Protein AF-A0A8S3H3G4-F1 (afdb_monomer)

Secondary structure (DSSP, 8-state):
-HHHHHHHHHHHHHHHHHHHHHHHHHHHHHHHHHHHHHHHHHHHHHHHHHHHHHHHHHS---EEE-----TT-S-PPEEE----------SSSSHHHHHHHHHHHHHS--

pLDDT: mean 73.56, std 19.1, range [42.75, 98.12]

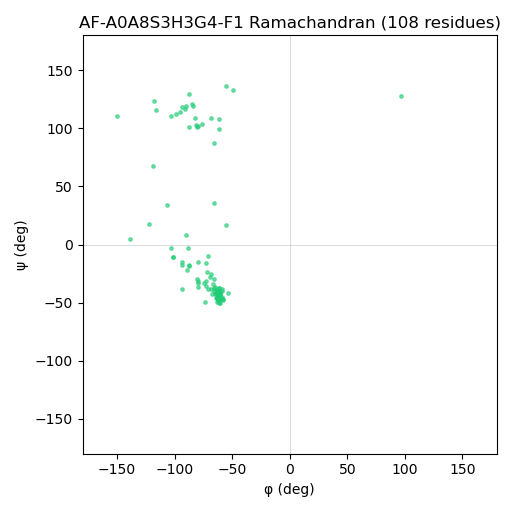Organism: NCBI:txid392030

Sequence (110 aa):
NGYQKCFCIRHFTEHRKELDGRMSEVVQEFNQLHEVLKPQDIVHFLLSRIEELHRMLERPPNIEIVEHDSKSSFIRMIKVMEKSNSGTDSTINQTQAQSRSSIESKLSGI

Foldseek 3Di:
DVVVVVVVVVVVVVVVVVVVVVVVVVVVVVVVVVVVCVVVVVVVVVVVVVVVVVVCVVCPQPWDFDPDPPPPDPDTDIDGDHDDDDDDPDPPPPVVVVVVVVVVVVVVPD

Structure (mmCIF, N/CA/C/O backbone):
data_AF-A0A8S3H3G4-F1
#
_entry.id   AF-A0A8S3H3G4-F1
#
loop_
_atom_site.group_PDB
_atom_site.id
_atom_site.type_symbol
_atom_site.label_atom_id
_atom_site.label_alt_id
_atom_site.label_comp_id
_atom_site.label_asym_id
_atom_site.label_entity_id
_atom_site.label_seq_id
_atom_site.pdbx_PDB_ins_code
_atom_site.Cartn_x
_atom_site.Cartn_y
_atom_site.Cartn_z
_atom_site.occupancy
_atom_site.B_iso_or_equiv
_atom_site.auth_seq_id
_atom_site.auth_comp_id
_atom_site.auth_asym_id
_atom_site.auth_atom_id
_atom_site.pdbx_PDB_model_num
ATOM 1 N N . ASN A 1 1 ? 28.551 -5.390 -41.101 1.00 63.75 1 ASN A N 1
ATOM 2 C CA . ASN A 1 1 ? 28.298 -6.158 -39.855 1.00 63.75 1 ASN A CA 1
ATOM 3 C C . ASN A 1 1 ? 28.594 -5.421 -38.541 1.00 63.75 1 ASN A C 1
ATOM 5 O O . ASN A 1 1 ? 27.892 -5.700 -37.579 1.00 63.75 1 ASN A O 1
ATOM 9 N N . GLY A 1 2 ? 29.563 -4.495 -38.447 1.00 75.38 2 GLY A N 1
ATOM 10 C CA . GLY A 1 2 ? 29.851 -3.772 -37.186 1.00 75.38 2 GLY A CA 1
ATOM 11 C C . GLY A 1 2 ? 28.814 -2.705 -36.794 1.00 75.38 2 GLY A C 1
ATOM 12 O O . GLY A 1 2 ? 28.282 -2.737 -35.689 1.00 75.38 2 GLY A O 1
ATOM 13 N N . TYR A 1 3 ? 28.452 -1.814 -37.722 1.00 79.06 3 TYR A N 1
ATOM 14 C CA . TYR A 1 3 ? 27.516 -0.705 -37.465 1.00 79.06 3 TYR A CA 1
ATOM 15 C C . TYR A 1 3 ? 26.111 -1.157 -37.046 1.00 79.06 3 TYR A C 1
ATOM 17 O O . TYR A 1 3 ? 25.504 -0.561 -36.161 1.00 79.06 3 TYR A O 1
ATOM 25 N N . GLN A 1 4 ? 25.620 -2.249 -37.633 1.00 85.81 4 GLN A N 1
ATOM 26 C CA . GLN A 1 4 ? 24.305 -2.805 -37.315 1.00 85.81 4 GLN A CA 1
ATOM 27 C C . GLN A 1 4 ? 24.267 -3.383 -35.890 1.00 85.81 4 GLN A C 1
ATOM 29 O O . GLN A 1 4 ? 23.305 -3.157 -35.165 1.00 85.81 4 GLN A O 1
ATOM 34 N N . LYS A 1 5 ? 25.353 -4.033 -35.438 1.00 88.19 5 LYS A N 1
ATOM 35 C CA . LYS A 1 5 ? 25.480 -4.500 -34.047 1.00 88.19 5 LYS A CA 1
ATOM 36 C C . LYS A 1 5 ? 25.487 -3.337 -33.055 1.00 88.19 5 LYS A C 1
ATOM 38 O O . LYS A 1 5 ? 24.770 -3.397 -32.062 1.00 88.19 5 LYS A O 1
ATOM 43 N N . CYS A 1 6 ? 26.244 -2.274 -33.331 1.00 90.06 6 CYS A N 1
ATOM 44 C CA . CYS A 1 6 ? 26.285 -1.095 -32.461 1.00 90.06 6 CYS A CA 1
ATOM 45 C C . CYS A 1 6 ? 24.923 -0.396 -32.370 1.00 90.06 6 CYS A C 1
ATOM 47 O O . CYS A 1 6 ? 24.515 0.011 -31.284 1.00 90.06 6 CYS A O 1
ATOM 49 N N . PHE A 1 7 ? 24.203 -0.297 -33.493 1.00 93.06 7 PHE A N 1
ATOM 50 C CA . PHE A 1 7 ? 22.844 0.238 -33.517 1.00 93.06 7 PHE A CA 1
ATOM 51 C C . PHE A 1 7 ? 21.899 -0.588 -32.636 1.00 93.06 7 PHE A C 1
ATOM 53 O O . PHE A 1 7 ? 21.251 -0.022 -31.760 1.00 93.06 7 PHE A O 1
ATOM 60 N N . CYS A 1 8 ? 21.876 -1.916 -32.803 1.00 93.62 8 CYS A N 1
ATOM 61 C CA . CYS A 1 8 ? 21.024 -2.796 -32.003 1.00 93.62 8 CYS A CA 1
ATOM 62 C C . CYS A 1 8 ? 21.350 -2.706 -30.507 1.00 93.62 8 CYS A C 1
ATOM 64 O O . CYS A 1 8 ? 20.442 -2.541 -29.701 1.00 93.62 8 CYS A O 1
ATOM 66 N N . ILE A 1 9 ? 22.631 -2.763 -30.124 1.00 94.94 9 ILE A N 1
ATOM 67 C CA . ILE A 1 9 ? 23.045 -2.687 -28.712 1.00 94.94 9 ILE A CA 1
ATOM 68 C C . ILE A 1 9 ? 22.590 -1.372 -28.080 1.00 94.94 9 ILE A C 1
ATOM 70 O O . ILE A 1 9 ? 22.039 -1.377 -26.978 1.00 94.94 9 ILE A O 1
ATOM 74 N N . ARG A 1 10 ? 22.797 -0.248 -28.776 1.00 95.69 10 ARG A N 1
ATOM 75 C CA . ARG A 1 10 ? 22.375 1.065 -28.288 1.00 95.69 10 ARG A CA 1
ATOM 76 C C . ARG A 1 10 ? 20.858 1.135 -28.137 1.00 95.69 10 ARG A C 1
ATOM 78 O O . ARG A 1 10 ? 20.392 1.478 -27.058 1.00 95.69 10 ARG A O 1
ATOM 85 N N . HIS A 1 11 ? 20.117 0.724 -29.163 1.00 96.25 11 HIS A N 1
ATOM 86 C CA . HIS A 1 11 ? 18.657 0.735 -29.154 1.00 96.25 11 HIS A CA 1
ATOM 87 C C . HIS A 1 11 ? 18.073 -0.124 -28.021 1.00 96.25 11 HIS A C 1
ATOM 89 O O . HIS A 1 11 ? 17.233 0.346 -27.260 1.00 96.25 11 HIS A O 1
ATOM 95 N N . PHE A 1 12 ? 18.571 -1.351 -27.832 1.00 97.00 12 PHE A N 1
ATOM 96 C CA . PHE A 1 12 ? 18.137 -2.203 -26.721 1.00 97.00 12 PHE A CA 1
ATOM 97 C C . PHE A 1 12 ? 18.508 -1.621 -25.355 1.00 97.00 12 PHE A C 1
ATOM 99 O O . PHE A 1 12 ? 17.740 -1.744 -24.406 1.00 97.00 12 PHE A O 1
ATOM 106 N N . THR A 1 13 ? 19.669 -0.973 -25.241 1.00 96.94 13 THR A N 1
ATOM 107 C CA . THR A 1 13 ? 20.094 -0.339 -23.985 1.00 96.94 13 THR A CA 1
ATOM 108 C C . THR A 1 13 ? 19.210 0.856 -23.637 1.00 96.94 13 THR A C 1
ATOM 110 O O . THR A 1 13 ? 18.841 1.014 -22.477 1.00 96.94 13 THR A O 1
ATOM 113 N N . GLU A 1 14 ? 18.874 1.689 -24.622 1.00 97.50 14 GLU A N 1
ATOM 114 C CA . GLU A 1 14 ? 17.960 2.825 -24.466 1.00 97.50 14 GLU A CA 1
ATOM 115 C C . GLU A 1 14 ? 16.565 2.336 -24.066 1.00 97.50 14 GLU A C 1
ATOM 117 O O . GLU A 1 14 ? 16.028 2.790 -23.059 1.00 97.50 14 GLU A O 1
ATOM 122 N N . HIS A 1 15 ? 16.036 1.331 -24.766 1.00 97.38 15 HIS A N 1
ATOM 123 C CA . HIS A 1 15 ? 14.713 0.795 -24.462 1.00 97.38 15 HIS A CA 1
ATOM 124 C C . HIS A 1 15 ? 14.654 0.109 -23.089 1.00 97.38 15 HIS A C 1
ATOM 126 O O . HIS A 1 15 ? 13.685 0.273 -22.352 1.00 97.38 15 HIS A O 1
ATOM 132 N N . ARG A 1 16 ? 15.717 -0.600 -22.687 1.00 97.75 16 ARG A N 1
ATOM 133 C CA . ARG A 1 16 ? 15.812 -1.166 -21.335 1.00 97.75 16 ARG A CA 1
ATOM 134 C C . ARG A 1 16 ? 15.784 -0.077 -20.264 1.00 97.75 16 ARG A C 1
ATOM 136 O O . ARG A 1 16 ? 15.062 -0.221 -19.292 1.00 97.75 16 ARG A O 1
ATOM 143 N N . LYS A 1 17 ? 16.527 1.020 -20.451 1.00 97.81 17 LYS A N 1
ATOM 144 C CA . LYS A 1 17 ? 16.518 2.153 -19.508 1.00 97.81 17 LYS A CA 1
ATOM 145 C C . LYS A 1 17 ? 15.142 2.804 -19.400 1.00 97.81 17 LYS A C 1
ATOM 147 O O . LYS A 1 17 ? 14.735 3.177 -18.307 1.00 97.81 17 LYS A O 1
ATOM 152 N N . GLU A 1 18 ? 14.443 2.946 -20.521 1.00 98.06 18 GLU A N 1
ATOM 153 C CA . GLU A 1 18 ? 13.074 3.461 -20.539 1.00 98.06 18 GLU A CA 1
ATOM 154 C C . GLU A 1 18 ? 12.128 2.544 -19.751 1.00 98.06 18 GLU A C 1
ATOM 156 O O . GLU A 1 18 ? 11.376 3.018 -18.902 1.00 98.06 18 GLU A O 1
ATOM 161 N N . LEU A 1 19 ? 12.203 1.230 -19.985 1.00 98.00 19 LEU A N 1
ATOM 162 C CA . LEU A 1 19 ? 11.413 0.238 -19.253 1.00 98.00 19 LEU A CA 1
ATOM 163 C C . LEU A 1 19 ? 11.719 0.249 -17.752 1.00 98.00 19 LEU A C 1
ATOM 165 O O . LEU A 1 19 ? 10.786 0.236 -16.954 1.00 98.00 19 LEU A O 1
ATOM 169 N N . ASP A 1 20 ? 12.995 0.316 -17.371 1.00 98.00 20 ASP A N 1
ATOM 170 C CA . ASP A 1 20 ? 13.413 0.404 -15.968 1.00 98.00 20 ASP A CA 1
ATOM 171 C C . ASP A 1 20 ? 12.860 1.677 -15.304 1.00 98.00 20 ASP A C 1
ATOM 173 O O . ASP A 1 20 ? 12.358 1.621 -14.182 1.00 98.00 20 ASP A O 1
ATOM 177 N N . GLY A 1 21 ? 12.889 2.814 -16.012 1.00 97.75 21 GLY A N 1
ATOM 178 C CA . GLY A 1 21 ? 12.313 4.075 -15.538 1.00 97.75 21 GLY A CA 1
ATOM 179 C C . GLY A 1 21 ? 10.808 3.969 -15.300 1.00 97.75 21 GLY A C 1
ATOM 180 O O . GLY A 1 21 ? 10.333 4.248 -14.201 1.00 97.75 21 GLY A O 1
ATOM 181 N N . ARG A 1 22 ? 10.069 3.459 -16.290 1.00 97.81 22 ARG A N 1
ATOM 182 C CA . ARG A 1 22 ? 8.616 3.256 -16.184 1.00 97.81 22 ARG A CA 1
ATOM 183 C C . ARG A 1 22 ? 8.245 2.268 -15.080 1.00 97.81 22 ARG A C 1
ATOM 185 O O . ARG A 1 22 ? 7.273 2.481 -14.366 1.00 97.81 22 ARG A O 1
ATOM 192 N N . MET A 1 23 ? 9.011 1.189 -14.918 1.00 98.12 23 MET A N 1
ATOM 193 C CA . MET A 1 23 ? 8.795 0.233 -13.830 1.00 98.12 23 MET A CA 1
ATOM 194 C C . MET A 1 23 ? 9.024 0.894 -12.466 1.00 98.12 23 MET A C 1
ATOM 196 O O . MET A 1 23 ? 8.244 0.677 -11.542 1.00 98.12 23 MET A O 1
ATOM 200 N N . SER A 1 24 ? 10.062 1.726 -12.339 1.00 97.56 24 SER A N 1
ATOM 201 C CA . SER A 1 24 ? 10.335 2.465 -11.104 1.00 97.56 24 SER A CA 1
ATOM 202 C C . SER A 1 24 ? 9.189 3.409 -10.730 1.00 97.56 24 SER A C 1
ATOM 204 O O . SER A 1 24 ? 8.832 3.481 -9.555 1.00 97.56 24 SER A O 1
ATOM 206 N N . GLU A 1 25 ? 8.599 4.101 -11.706 1.00 97.50 25 GLU A N 1
ATOM 207 C CA . GLU A 1 25 ? 7.429 4.966 -11.497 1.00 97.50 25 GLU A CA 1
ATOM 208 C C . GLU A 1 25 ? 6.223 4.159 -10.998 1.00 97.50 25 GLU A C 1
ATOM 210 O O . GLU A 1 25 ? 5.636 4.496 -9.972 1.00 97.50 25 GLU A O 1
ATOM 215 N N . VAL A 1 26 ? 5.916 3.028 -11.643 1.00 97.62 26 VAL A N 1
ATOM 216 C CA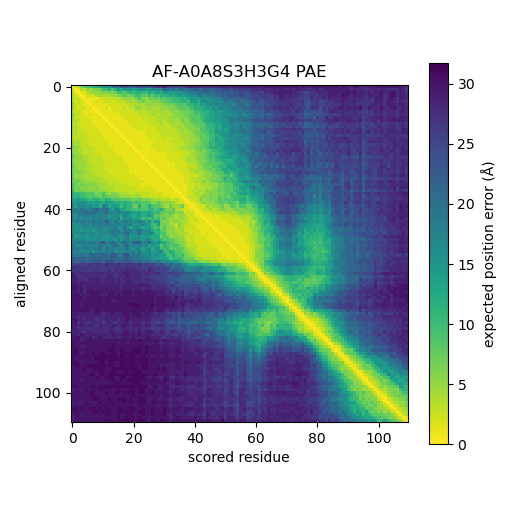 . VAL A 1 26 ? 4.812 2.144 -11.227 1.00 97.62 26 VAL A CA 1
ATOM 217 C C . VAL A 1 26 ? 5.015 1.614 -9.807 1.00 97.62 26 VAL A C 1
ATOM 219 O O . VAL A 1 26 ? 4.075 1.589 -9.014 1.00 97.62 26 VAL A O 1
ATOM 222 N N . VAL A 1 27 ? 6.237 1.207 -9.450 1.00 97.81 27 VAL A N 1
ATOM 223 C CA . VAL A 1 27 ? 6.551 0.752 -8.086 1.00 97.81 27 VAL A CA 1
ATOM 224 C C . VAL A 1 27 ? 6.345 1.878 -7.074 1.00 97.81 27 VAL A C 1
ATOM 226 O O . VAL A 1 27 ? 5.825 1.643 -5.982 1.00 97.81 27 VAL A O 1
ATOM 229 N N . GLN A 1 28 ? 6.727 3.106 -7.420 1.00 97.25 28 GLN A N 1
ATOM 230 C CA . GLN A 1 28 ? 6.523 4.261 -6.556 1.00 97.25 28 GLN A CA 1
ATOM 231 C C . GLN A 1 28 ? 5.031 4.553 -6.342 1.00 97.25 28 GLN A C 1
ATOM 233 O O . GLN A 1 28 ? 4.616 4.738 -5.197 1.00 97.25 28 GLN A O 1
ATOM 238 N N . GLU A 1 29 ? 4.229 4.550 -7.406 1.00 97.19 29 GLU A N 1
ATOM 239 C CA . GLU A 1 29 ? 2.775 4.737 -7.325 1.00 97.19 29 GLU A CA 1
ATOM 240 C C . GLU A 1 29 ? 2.103 3.627 -6.510 1.00 97.19 29 GLU A C 1
ATOM 242 O O . GLU A 1 29 ? 1.287 3.908 -5.629 1.00 97.19 29 GLU A O 1
ATOM 247 N N . PHE A 1 30 ? 2.494 2.369 -6.736 1.00 97.12 30 PHE A N 1
ATOM 248 C CA . PHE A 1 30 ? 1.997 1.227 -5.972 1.00 97.12 30 PHE A CA 1
ATOM 249 C C . PHE A 1 30 ? 2.276 1.384 -4.474 1.00 97.12 30 PHE A C 1
ATOM 251 O O . PHE A 1 30 ? 1.377 1.198 -3.656 1.00 97.12 30 PHE A O 1
ATOM 258 N N . ASN A 1 31 ? 3.500 1.769 -4.104 1.00 95.50 31 ASN A N 1
ATOM 259 C CA . ASN A 1 31 ? 3.872 1.958 -2.703 1.00 95.50 31 ASN A CA 1
ATOM 260 C C . ASN A 1 31 ? 3.087 3.102 -2.046 1.00 95.50 31 ASN A C 1
ATOM 262 O O . ASN A 1 31 ? 2.667 2.974 -0.898 1.00 95.50 31 ASN A O 1
ATOM 266 N N . GLN A 1 32 ? 2.850 4.204 -2.764 1.00 93.38 32 GLN A N 1
ATOM 267 C CA . GLN A 1 32 ? 2.020 5.303 -2.260 1.00 93.38 32 GLN A CA 1
ATOM 268 C C . GLN A 1 32 ? 0.580 4.851 -2.024 1.00 93.38 32 GLN A C 1
ATOM 270 O O . GLN A 1 32 ? 0.014 5.122 -0.966 1.00 93.38 32 GLN A O 1
ATOM 275 N N . LEU A 1 33 ? 0.001 4.123 -2.982 1.00 93.75 33 LEU A N 1
ATOM 276 C CA . LEU A 1 33 ? -1.346 3.583 -2.846 1.00 93.75 33 LEU A CA 1
ATOM 277 C C . LEU A 1 33 ? -1.435 2.596 -1.676 1.00 93.75 33 LEU A C 1
ATOM 279 O O . LEU A 1 33 ? -2.376 2.659 -0.888 1.00 93.75 33 LEU A O 1
ATOM 283 N N . HIS A 1 34 ? -0.440 1.724 -1.523 1.00 89.31 34 HIS A N 1
ATOM 284 C CA . HIS A 1 34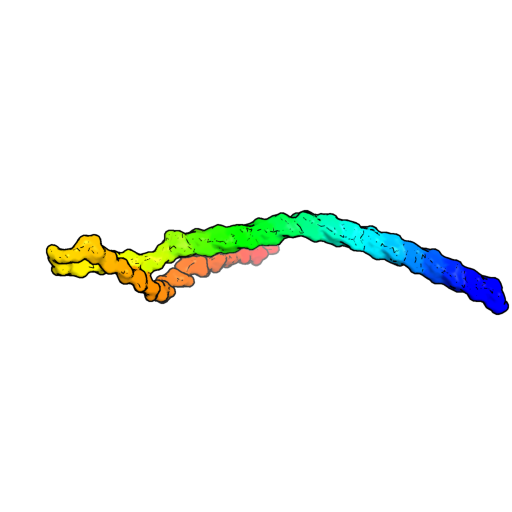 ? -0.371 0.765 -0.426 1.00 89.31 34 HIS A CA 1
ATOM 285 C C . HIS A 1 34 ? -0.368 1.453 0.948 1.00 89.31 34 HIS A C 1
ATOM 287 O O . HIS A 1 34 ? -1.128 1.062 1.833 1.00 89.31 34 HIS A O 1
ATOM 293 N N . GLU A 1 35 ? 0.425 2.513 1.129 1.00 89.81 35 GLU A N 1
ATOM 294 C CA . GLU A 1 35 ? 0.434 3.269 2.389 1.00 89.81 35 GLU A CA 1
ATOM 295 C C . GLU A 1 35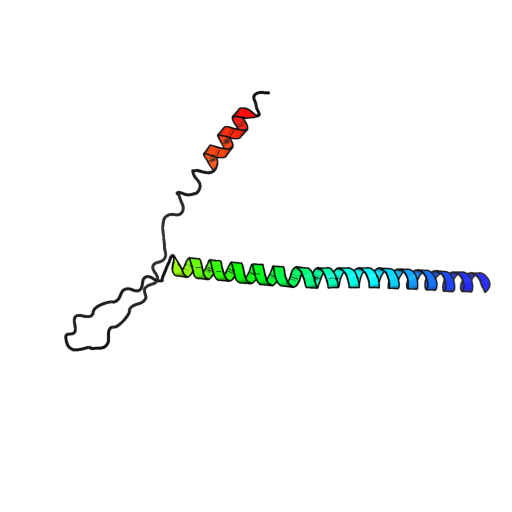 ? -0.896 3.989 2.662 1.00 89.81 35 GLU A C 1
ATOM 297 O O . GLU A 1 35 ? -1.282 4.132 3.821 1.00 89.81 35 GLU A O 1
ATOM 302 N N . VAL A 1 36 ? -1.635 4.392 1.623 1.00 87.12 36 VAL A N 1
ATOM 303 C CA . VAL A 1 36 ? -2.983 4.976 1.766 1.00 87.12 36 VAL A CA 1
ATOM 304 C C . VAL A 1 36 ? -4.032 3.922 2.139 1.00 87.12 36 VAL A C 1
ATOM 306 O O . VAL A 1 36 ? -4.949 4.217 2.907 1.00 87.12 36 VAL A O 1
ATOM 309 N N . LEU A 1 37 ? -3.913 2.698 1.621 1.00 84.62 37 LEU A N 1
ATOM 310 C CA . LEU A 1 37 ? -4.865 1.611 1.878 1.00 84.62 37 LEU A CA 1
ATOM 311 C C . LEU A 1 37 ? -4.648 0.932 3.234 1.00 84.62 37 LEU A C 1
ATOM 313 O O . LEU A 1 37 ? -5.613 0.534 3.881 1.00 84.62 37 LEU A O 1
ATOM 317 N N . LYS A 1 38 ? -3.410 0.866 3.725 1.00 84.75 38 LYS A N 1
ATOM 318 C CA . LYS A 1 38 ? -3.078 0.218 5.003 1.00 84.75 38 LYS A CA 1
ATOM 319 C C . LYS A 1 38 ? -3.905 0.733 6.202 1.00 84.75 38 LYS A C 1
ATOM 321 O O . LYS A 1 38 ? -4.370 -0.089 6.993 1.00 84.75 38 LYS A O 1
ATOM 326 N N . PRO A 1 39 ? -4.161 2.047 6.365 1.00 83.25 39 PRO A N 1
ATOM 327 C CA . PRO A 1 39 ? -5.112 2.539 7.360 1.00 83.25 39 PRO A CA 1
ATOM 328 C C . PRO A 1 39 ? -6.549 2.042 7.155 1.00 83.25 39 PRO A C 1
ATOM 330 O O . PRO A 1 39 ? -7.227 1.767 8.142 1.00 83.25 39 PRO A O 1
ATOM 333 N N . GLN A 1 40 ? -7.025 1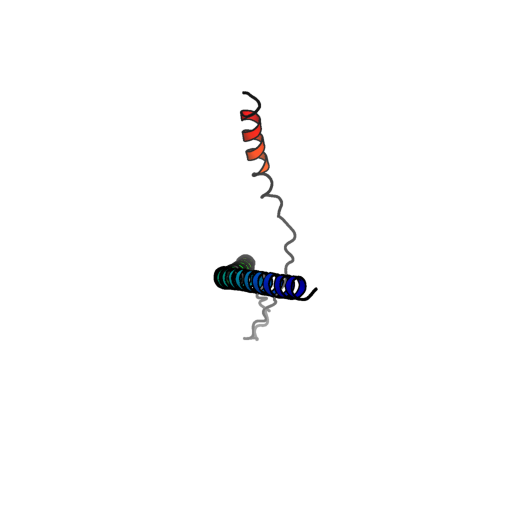.910 5.910 1.00 81.19 40 GLN A N 1
ATOM 334 C CA . GLN A 1 40 ? -8.377 1.410 5.624 1.00 81.19 40 GLN A CA 1
ATOM 335 C C . GLN A 1 40 ? -8.538 -0.052 6.040 1.00 81.19 40 GLN A C 1
ATOM 337 O O . GLN A 1 40 ? -9.553 -0.397 6.644 1.00 81.19 40 GLN A O 1
ATOM 342 N N . ASP A 1 41 ? -7.522 -0.884 5.808 1.00 81.69 41 ASP A N 1
ATOM 343 C CA . ASP A 1 41 ? -7.527 -2.283 6.249 1.00 81.69 41 ASP A CA 1
ATOM 344 C C . ASP A 1 41 ? -7.611 -2.390 7.779 1.00 81.69 41 ASP A C 1
ATOM 346 O O . ASP A 1 41 ? -8.383 -3.184 8.323 1.00 81.69 41 ASP A O 1
ATOM 350 N N . ILE A 1 42 ? -6.875 -1.531 8.493 1.00 81.75 42 ILE A N 1
ATOM 351 C CA . ILE A 1 42 ? -6.934 -1.448 9.960 1.00 81.75 42 ILE A CA 1
ATOM 352 C C . ILE A 1 42 ? -8.329 -1.007 10.420 1.00 81.75 42 ILE A C 1
ATOM 354 O O . ILE A 1 42 ? -8.872 -1.574 11.369 1.00 81.75 42 ILE A O 1
ATOM 358 N N . VAL A 1 43 ? -8.937 -0.025 9.752 1.00 87.25 43 VAL A N 1
ATOM 359 C CA . VAL A 1 43 ? -10.294 0.443 10.072 1.00 87.25 43 VAL A CA 1
ATOM 360 C C . VAL A 1 43 ? -11.323 -0.669 9.866 1.00 87.25 43 VAL A C 1
ATOM 362 O O . VAL A 1 43 ? -12.148 -0.894 10.751 1.00 87.25 43 VAL A O 1
ATOM 365 N N . HIS A 1 44 ? -11.249 -1.408 8.758 1.00 88.38 44 HIS A N 1
ATOM 366 C CA . HIS A 1 44 ? -12.133 -2.548 8.500 1.00 88.38 44 HIS A CA 1
ATOM 367 C C . HIS A 1 44 ? -11.996 -3.642 9.565 1.00 88.38 44 HIS A C 1
ATOM 369 O O . HIS A 1 44 ? -13.002 -4.179 10.044 1.00 88.38 44 HIS A O 1
ATOM 375 N N . PHE A 1 45 ? -10.762 -3.944 9.977 1.00 85.06 45 PHE A N 1
ATOM 376 C CA . PHE A 1 45 ? -10.496 -4.889 11.058 1.00 85.06 45 PHE A CA 1
ATOM 377 C C . PHE A 1 45 ? -11.104 -4.421 12.391 1.00 85.06 45 PHE A C 1
ATOM 379 O O . PHE A 1 45 ? -11.792 -5.189 13.067 1.00 85.06 45 PHE A O 1
ATOM 386 N N . LEU A 1 46 ? -10.904 -3.152 12.758 1.00 88.00 46 LEU A N 1
ATOM 387 C CA . LEU A 1 46 ? -11.432 -2.589 14.003 1.00 88.00 46 LEU A CA 1
ATOM 388 C C . LEU A 1 46 ? -12.965 -2.539 14.019 1.00 88.00 46 LEU A C 1
ATOM 390 O O . LEU A 1 46 ? -13.565 -2.909 15.027 1.00 88.00 46 LEU A O 1
ATOM 394 N N . LEU A 1 47 ? -13.601 -2.145 12.912 1.00 92.50 47 LEU A N 1
ATOM 395 C CA . LEU A 1 47 ? -15.062 -2.160 12.762 1.00 92.50 47 LEU A CA 1
ATOM 396 C C . LEU A 1 47 ? -15.630 -3.563 12.978 1.00 92.50 47 LEU A C 1
ATOM 398 O O . LEU A 1 47 ? -16.542 -3.739 13.783 1.00 92.50 47 LEU A O 1
ATOM 402 N N . SER A 1 48 ? -15.024 -4.568 12.344 1.00 89.62 48 SER A N 1
ATOM 403 C CA . SER A 1 48 ? -15.436 -5.968 12.499 1.00 89.62 48 SER A CA 1
ATOM 404 C C . SER A 1 48 ? -15.361 -6.423 13.962 1.00 89.62 48 SER A C 1
ATOM 406 O O . SER A 1 48 ? -16.242 -7.135 14.448 1.00 89.62 48 SER A O 1
ATOM 408 N N . ARG A 1 49 ? -14.333 -5.977 14.699 1.00 91.06 49 ARG A N 1
ATOM 409 C CA . ARG A 1 49 ? -14.185 -6.301 16.121 1.00 91.06 49 ARG A CA 1
ATOM 410 C C . ARG A 1 49 ? -15.210 -5.582 16.997 1.00 91.06 49 ARG A C 1
ATOM 412 O O . ARG A 1 49 ? -15.720 -6.183 17.940 1.00 91.06 49 ARG A O 1
ATOM 419 N N . ILE A 1 50 ? -15.526 -4.326 16.692 1.00 91.44 50 ILE A N 1
ATOM 420 C CA . ILE A 1 50 ? -16.573 -3.566 17.389 1.00 91.44 50 ILE A CA 1
ATOM 421 C C . ILE A 1 50 ? -17.939 -4.231 17.191 1.00 91.44 50 ILE A C 1
ATOM 423 O O . ILE A 1 50 ? -18.674 -4.394 18.160 1.00 91.44 50 ILE A O 1
ATOM 427 N N . GLU A 1 51 ? -18.263 -4.677 15.977 1.00 89.12 51 GLU A N 1
ATOM 428 C CA . GLU A 1 51 ? -19.515 -5.393 15.700 1.00 89.12 51 GLU A CA 1
ATOM 429 C C . GLU A 1 51 ? -19.617 -6.716 16.466 1.00 89.12 51 GLU A C 1
ATOM 431 O O . GLU A 1 51 ? -20.678 -7.062 16.985 1.00 89.12 51 GLU A O 1
ATOM 436 N N . GLU A 1 52 ? -18.519 -7.467 16.572 1.00 82.62 52 GLU A N 1
ATOM 437 C CA . GLU A 1 52 ? -18.477 -8.687 17.378 1.00 82.62 52 GLU A CA 1
ATOM 438 C C . GLU A 1 52 ? -18.714 -8.396 18.863 1.00 82.62 52 GLU A C 1
ATOM 440 O O . GLU A 1 52 ? -19.544 -9.056 19.489 1.00 82.62 52 GLU A O 1
ATOM 445 N N . LEU A 1 53 ? -18.050 -7.374 19.407 1.00 85.69 53 LEU A N 1
ATOM 446 C CA . LEU A 1 53 ? -18.269 -6.934 20.784 1.00 85.69 53 LEU A CA 1
ATOM 447 C C . LEU A 1 53 ? -19.718 -6.491 21.006 1.00 85.69 53 LEU A C 1
ATOM 449 O O . LEU A 1 53 ? -20.316 -6.851 22.017 1.00 85.69 53 LEU A O 1
ATOM 453 N N . HIS A 1 54 ? -20.306 -5.770 20.052 1.00 86.38 54 HIS A N 1
ATOM 454 C CA . HIS A 1 54 ? -21.703 -5.360 20.123 1.00 86.38 54 HIS A CA 1
ATOM 455 C C . HIS A 1 54 ? -22.640 -6.574 20.158 1.00 86.38 54 HIS A C 1
ATOM 457 O O . HIS A 1 54 ? -23.489 -6.662 21.041 1.00 86.38 54 HIS A O 1
ATOM 463 N N . ARG A 1 55 ? -22.418 -7.575 19.292 1.00 83.12 55 ARG A N 1
ATOM 464 C CA . ARG A 1 55 ? -23.177 -8.839 19.317 1.00 83.12 55 ARG A CA 1
ATOM 465 C C . ARG A 1 55 ? -23.060 -9.573 20.656 1.00 83.12 55 ARG A C 1
ATOM 467 O O . ARG A 1 55 ? -24.055 -10.114 21.133 1.00 83.12 55 ARG A O 1
ATOM 474 N N . MET A 1 56 ? -21.872 -9.595 21.263 1.00 80.06 56 MET A N 1
ATOM 475 C CA . MET A 1 56 ? -21.660 -10.207 22.583 1.00 80.06 56 MET A CA 1
ATOM 476 C C . MET A 1 56 ? -22.386 -9.455 23.706 1.00 80.06 56 MET A C 1
ATOM 478 O O . MET A 1 56 ? -22.831 -10.077 24.666 1.00 80.06 56 MET A O 1
ATOM 482 N N . LEU A 1 57 ? -22.501 -8.129 23.599 1.00 81.25 57 LEU A N 1
ATOM 483 C CA . LEU A 1 57 ? -23.191 -7.293 24.584 1.00 81.25 57 LEU A CA 1
ATOM 484 C C . LEU A 1 57 ? -24.716 -7.319 24.431 1.00 81.25 57 LEU A C 1
ATOM 486 O O . LEU A 1 57 ? -25.412 -7.240 25.438 1.00 81.25 57 LEU A O 1
ATOM 490 N N . GLU A 1 58 ? -25.242 -7.443 23.209 1.00 79.62 58 GLU A N 1
ATOM 491 C CA . GLU A 1 58 ? -26.684 -7.600 22.956 1.00 79.62 58 GLU A CA 1
ATOM 492 C C . GLU A 1 58 ? -27.201 -8.985 23.354 1.00 79.62 58 GLU A C 1
ATOM 494 O O . GLU A 1 58 ? -28.354 -9.139 23.761 1.00 79.62 58 GLU A O 1
ATOM 499 N N . ARG A 1 59 ? -26.352 -10.009 23.240 1.00 69.88 59 ARG A N 1
ATOM 500 C CA . ARG A 1 59 ? -26.634 -11.370 23.701 1.00 69.88 59 ARG A CA 1
ATOM 501 C C . ARG A 1 59 ? -25.614 -11.751 24.765 1.00 69.88 59 ARG A C 1
ATOM 503 O O . ARG A 1 59 ? -24.786 -12.630 24.504 1.00 69.88 59 ARG A O 1
ATOM 510 N N . PRO A 1 60 ? -25.656 -11.107 25.948 1.00 66.06 60 PRO A N 1
ATOM 511 C CA . PRO A 1 60 ? -24.798 -11.536 27.033 1.00 66.06 60 PRO A CA 1
ATOM 512 C C . PRO A 1 60 ? -25.091 -13.024 27.266 1.00 66.06 60 PRO A C 1
ATOM 514 O O . PRO A 1 60 ? -26.262 -13.422 27.211 1.00 66.06 60 PRO A O 1
ATOM 517 N N . PRO A 1 61 ? -24.067 -13.876 27.462 1.00 65.75 61 PRO A N 1
ATOM 518 C CA . PRO A 1 61 ? -24.312 -15.266 27.813 1.00 65.75 61 PRO A CA 1
ATOM 519 C C . PRO A 1 61 ? -25.303 -15.278 28.978 1.00 65.75 61 PRO A C 1
ATOM 521 O O . PRO A 1 61 ? -25.168 -14.484 29.909 1.00 65.75 61 PRO A O 1
ATOM 524 N N . ASN A 1 62 ? -26.340 -16.113 28.885 1.00 59.75 62 ASN A N 1
ATOM 525 C CA . ASN A 1 62 ? -27.371 -16.207 29.915 1.00 59.75 62 ASN A CA 1
ATOM 526 C C . ASN A 1 62 ? -26.725 -16.768 31.192 1.00 59.75 62 ASN A C 1
ATOM 528 O O . ASN A 1 62 ? -26.656 -17.979 31.404 1.00 59.75 62 ASN A O 1
ATOM 532 N N . ILE A 1 63 ? -26.182 -15.872 32.013 1.00 61.38 63 ILE A N 1
ATOM 533 C CA . ILE A 1 63 ? -25.588 -16.181 33.305 1.00 61.38 63 ILE A CA 1
ATOM 534 C C . ILE A 1 63 ? -26.748 -16.298 34.292 1.00 61.38 63 ILE A C 1
ATOM 536 O O . ILE A 1 63 ? -27.314 -15.297 34.725 1.00 61.38 63 ILE A O 1
ATOM 540 N N . GLU A 1 64 ? -27.118 -17.528 34.638 1.00 61.59 64 GLU A N 1
ATOM 541 C CA . GLU A 1 64 ? -28.073 -17.791 35.712 1.00 61.59 64 GLU A CA 1
ATOM 542 C C . GLU A 1 64 ? -27.286 -17.972 37.023 1.00 61.59 64 GLU A C 1
ATOM 544 O O . GLU A 1 64 ? -26.467 -18.885 37.177 1.00 61.59 64 GLU A O 1
ATOM 549 N N . ILE A 1 65 ? -27.510 -17.073 37.986 1.00 59.97 65 ILE A N 1
ATOM 550 C CA . ILE A 1 65 ? -27.013 -17.252 39.353 1.00 59.97 65 ILE A CA 1
ATOM 551 C C . ILE A 1 65 ? -27.929 -18.282 40.009 1.00 59.97 65 ILE A C 1
ATOM 553 O O . ILE A 1 65 ? -29.063 -17.974 40.365 1.00 59.97 65 ILE A O 1
ATOM 557 N N . VAL A 1 66 ? -27.448 -19.514 40.148 1.00 63.28 66 VAL A N 1
ATOM 558 C CA . VAL A 1 66 ? -28.179 -20.547 40.881 1.00 63.28 66 VAL A CA 1
ATOM 559 C C . VAL A 1 66 ? -27.918 -20.316 42.366 1.00 63.28 66 VAL A C 1
ATOM 561 O O . VAL A 1 66 ? -26.848 -20.646 42.879 1.00 63.28 66 VAL A O 1
ATOM 564 N N . GLU A 1 67 ? -28.881 -19.712 43.063 1.00 58.00 67 GLU A N 1
ATOM 565 C CA . GLU A 1 67 ? -28.864 -19.678 44.524 1.00 58.00 67 GLU A CA 1
ATOM 566 C C . GLU A 1 67 ? -29.091 -21.103 45.035 1.00 58.00 67 GLU A C 1
ATOM 568 O O . GLU A 1 67 ? -30.159 -21.689 44.878 1.00 58.00 67 GLU A O 1
ATOM 573 N N . HIS A 1 68 ? -28.039 -21.706 45.585 1.00 54.84 68 HIS A N 1
ATOM 574 C CA . HIS A 1 68 ? -28.152 -22.977 46.281 1.00 54.84 68 HIS A CA 1
ATOM 575 C C . HIS A 1 68 ? -28.581 -22.668 47.719 1.00 54.84 68 HIS A C 1
ATOM 577 O O . HIS A 1 68 ? -27.837 -21.995 48.434 1.00 54.84 68 HIS A O 1
ATOM 583 N N . ASP A 1 69 ? -29.746 -23.171 48.142 1.00 59.44 69 ASP A N 1
ATOM 584 C CA . ASP A 1 69 ? -30.359 -23.018 49.480 1.00 59.44 69 ASP A CA 1
ATOM 585 C C . ASP A 1 69 ? -29.566 -23.695 50.621 1.00 59.44 69 ASP A C 1
ATOM 587 O O . ASP A 1 69 ? -30.102 -24.218 51.601 1.00 59.44 69 ASP A O 1
ATOM 591 N N . SER A 1 70 ? -28.242 -23.688 50.537 1.00 58.38 70 SER A N 1
ATOM 592 C CA . SER A 1 70 ? -27.376 -24.095 51.627 1.00 58.38 70 SER A CA 1
ATOM 593 C C . SER A 1 70 ? -27.122 -22.876 52.507 1.00 58.38 70 SER A C 1
ATOM 595 O O . SER A 1 70 ? -26.262 -22.054 52.195 1.00 58.38 70 SER A O 1
ATOM 597 N N . LYS A 1 71 ? -27.829 -22.790 53.643 1.00 61.84 71 LYS A N 1
ATOM 598 C CA . LYS A 1 71 ? -27.697 -21.775 54.720 1.00 61.84 71 LYS A CA 1
ATOM 599 C C . LYS A 1 71 ? -26.281 -21.621 55.333 1.00 61.84 71 LYS A C 1
ATOM 601 O O . LYS A 1 71 ? -26.144 -21.087 56.426 1.00 61.84 71 LYS A O 1
ATOM 606 N N . SER A 1 72 ? -25.225 -22.104 54.679 1.00 56.19 72 SER A N 1
ATOM 607 C CA . SER A 1 72 ? -23.864 -22.195 55.215 1.00 56.19 72 SER A CA 1
ATOM 608 C C . SER A 1 72 ? -22.753 -21.813 54.223 1.00 56.19 72 SER A C 1
ATOM 610 O O . SER A 1 72 ? -21.581 -21.945 54.568 1.00 56.19 72 SER A O 1
ATOM 612 N N . SER A 1 73 ? -23.059 -21.346 53.008 1.00 58.28 73 SER A N 1
ATOM 613 C CA . SER A 1 73 ? -22.019 -20.980 52.035 1.00 58.28 73 SER A CA 1
ATOM 614 C C . SER A 1 73 ? -22.059 -19.491 51.694 1.00 58.28 73 SER A C 1
ATOM 616 O O . SER A 1 73 ? -23.003 -19.021 51.068 1.00 58.28 73 SER A O 1
ATOM 618 N N . PHE A 1 74 ? -20.997 -18.755 52.041 1.00 60.09 74 PHE A N 1
ATOM 619 C CA . PHE A 1 74 ? -20.732 -17.407 51.508 1.00 60.09 74 PHE A CA 1
ATOM 620 C C . PHE A 1 74 ? -20.313 -17.434 50.027 1.00 60.09 74 PHE A C 1
ATOM 622 O O . PHE A 1 74 ? -20.221 -16.390 49.384 1.00 60.09 74 PHE A O 1
ATOM 629 N N . ILE A 1 75 ? -20.051 -18.624 49.481 1.00 63.78 75 ILE A N 1
ATOM 630 C CA . ILE A 1 75 ? -19.628 -18.828 48.100 1.00 63.78 75 ILE A CA 1
ATOM 631 C C . ILE A 1 75 ? -20.870 -19.147 47.266 1.00 63.78 75 ILE A C 1
ATOM 633 O O . ILE A 1 75 ? -21.504 -20.190 47.447 1.00 63.78 75 ILE A O 1
ATOM 637 N N . ARG A 1 76 ? -21.214 -18.238 46.348 1.00 63.03 76 ARG A N 1
ATOM 638 C CA . ARG A 1 76 ? -22.268 -18.438 45.345 1.00 63.03 76 ARG A CA 1
ATOM 639 C C . ARG A 1 76 ? -21.660 -19.112 44.119 1.00 63.03 76 ARG A C 1
ATOM 641 O O . ARG A 1 76 ? -20.648 -18.648 43.600 1.00 63.03 76 ARG A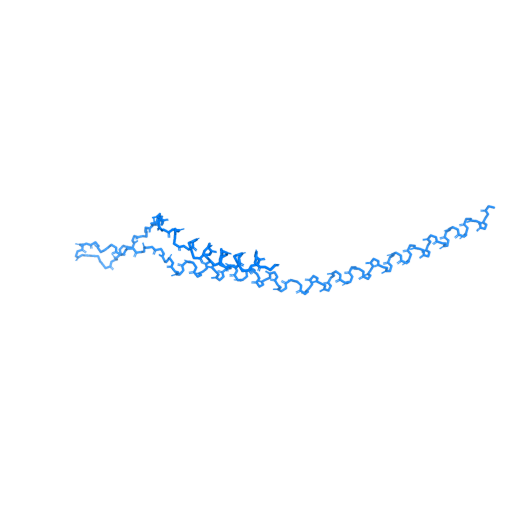 O 1
ATOM 648 N N . MET A 1 77 ? -22.275 -20.193 43.654 1.00 64.06 77 MET A N 1
ATOM 649 C CA . MET A 1 77 ? -21.851 -20.881 42.439 1.00 64.06 77 MET A CA 1
ATOM 650 C C . MET A 1 77 ? -22.586 -20.278 41.240 1.00 64.06 77 MET A C 1
ATOM 652 O O . MET A 1 77 ? -23.812 -20.303 41.180 1.00 64.06 77 MET A O 1
ATOM 656 N N . ILE A 1 78 ? -21.834 -19.718 40.292 1.00 66.56 78 ILE A N 1
ATOM 657 C CA . ILE A 1 78 ? -22.393 -19.155 39.060 1.00 66.56 78 ILE A CA 1
ATOM 658 C C . ILE A 1 78 ? -22.352 -20.242 37.989 1.00 66.56 78 ILE A C 1
ATOM 660 O O . ILE A 1 78 ? -21.275 -20.717 37.629 1.00 66.56 78 ILE A O 1
ATOM 664 N N . LYS A 1 79 ? -23.520 -20.641 37.477 1.00 62.75 79 LYS A N 1
ATOM 665 C CA . LYS A 1 79 ? -23.617 -21.612 36.386 1.00 62.75 79 LYS A CA 1
ATOM 666 C C . LYS A 1 79 ? -23.816 -20.857 35.073 1.00 62.75 79 LYS A C 1
ATOM 668 O O . LYS A 1 79 ? -24.858 -20.253 34.848 1.00 62.75 79 LYS A O 1
ATOM 673 N N . VAL A 1 80 ? -22.818 -20.901 34.196 1.00 66.25 80 VAL A N 1
ATOM 674 C CA . VAL A 1 80 ? -22.928 -20.335 32.844 1.00 66.25 80 VAL A CA 1
ATOM 675 C C . VAL A 1 80 ? -23.582 -21.380 31.942 1.00 66.25 80 VAL A C 1
ATOM 677 O O . VAL A 1 80 ? -23.073 -22.495 31.833 1.00 66.25 80 VAL A O 1
ATOM 680 N N . MET A 1 81 ? -24.722 -21.050 31.330 1.00 57.50 81 MET A N 1
ATOM 681 C CA . MET A 1 81 ? -25.408 -21.932 30.381 1.00 57.50 81 MET A CA 1
ATOM 682 C C . MET A 1 81 ? -25.469 -21.271 29.002 1.00 57.50 81 MET A C 1
ATOM 684 O O . MET A 1 81 ? -26.020 -20.181 28.848 1.00 57.50 81 MET A O 1
ATOM 688 N 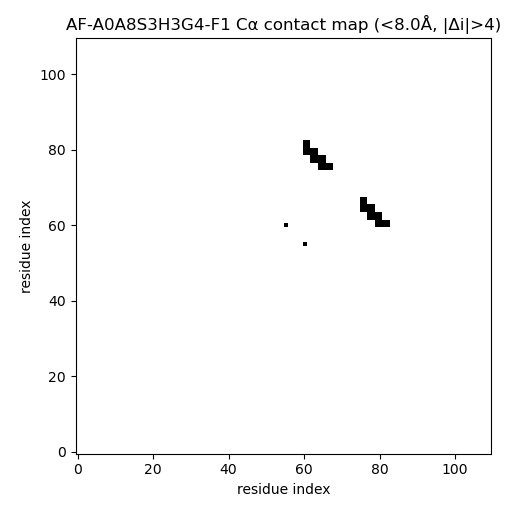N . GLU A 1 82 ? -24.945 -21.942 27.976 1.00 58.34 82 GLU A N 1
ATOM 689 C CA . GLU A 1 82 ? -25.136 -21.532 26.584 1.00 58.34 82 GLU A CA 1
ATOM 690 C C . GLU A 1 82 ? -26.523 -21.986 26.113 1.00 58.34 82 GLU A C 1
ATOM 692 O O . GLU A 1 82 ? -26.752 -23.158 25.819 1.00 58.34 82 GLU A O 1
ATOM 697 N N . LYS A 1 83 ? -27.485 -21.058 26.058 1.00 57.12 83 LYS A N 1
ATOM 698 C CA . LYS A 1 83 ? -28.744 -21.293 25.341 1.00 57.12 83 LYS A CA 1
ATOM 699 C C . LYS A 1 83 ? -28.493 -21.010 23.862 1.00 57.12 83 LYS A C 1
ATOM 701 O O . LYS A 1 83 ? -28.312 -19.860 23.471 1.00 57.12 83 LYS A O 1
ATOM 706 N N . SER A 1 84 ? -28.475 -22.055 23.040 1.00 50.38 84 SER A N 1
ATOM 707 C CA . SER A 1 84 ? -28.495 -21.923 21.584 1.00 50.38 84 SER A CA 1
ATOM 708 C C . SER A 1 84 ? -29.79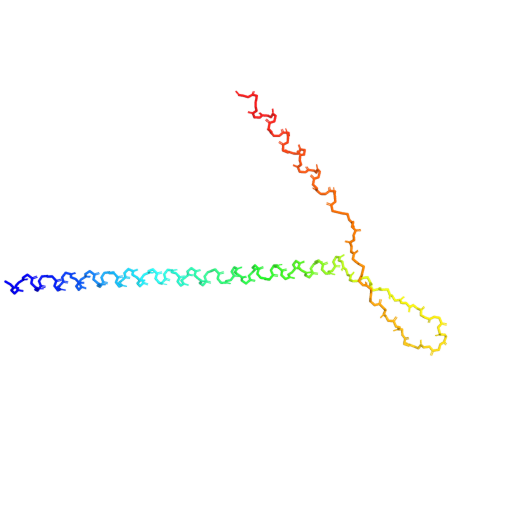9 -21.223 21.188 1.00 50.38 84 SER A C 1
ATOM 710 O O . SER A 1 84 ? -30.875 -21.809 21.311 1.00 50.38 84 SER A O 1
ATOM 712 N N . ASN A 1 85 ? -29.728 -19.961 20.758 1.00 51.34 85 ASN A N 1
ATOM 713 C CA . ASN A 1 85 ? -30.891 -19.239 20.241 1.00 51.34 85 ASN A CA 1
ATOM 714 C C . ASN A 1 85 ? -31.422 -19.967 18.998 1.00 51.34 85 ASN A C 1
ATOM 716 O O . ASN A 1 85 ? -30.888 -19.816 17.902 1.00 51.34 85 ASN A O 1
ATOM 720 N N . SER A 1 86 ? -32.475 -20.761 19.175 1.00 51.56 86 SER A N 1
ATOM 721 C CA . SER A 1 86 ? -33.299 -21.287 18.091 1.00 51.56 86 SER A CA 1
ATOM 722 C C . SER A 1 86 ? -34.600 -20.477 18.050 1.00 51.56 86 SER A C 1
ATOM 724 O O . SER A 1 86 ? -35.409 -20.541 18.969 1.00 51.56 86 SER A O 1
ATOM 726 N N . GLY A 1 87 ? -34.773 -19.673 16.995 1.00 45.53 87 GLY A N 1
ATOM 727 C CA . GLY A 1 87 ? -35.936 -18.798 16.767 1.00 45.53 87 GLY A CA 1
ATOM 728 C C . GLY A 1 87 ? -35.681 -17.353 17.219 1.00 45.53 87 GLY A C 1
ATOM 729 O O . GLY A 1 87 ? -35.234 -17.126 18.332 1.00 45.53 87 GLY A O 1
ATOM 730 N N . THR A 1 88 ? -35.886 -16.304 16.424 1.00 49.38 88 THR A N 1
ATOM 731 C CA . THR A 1 88 ? -36.749 -16.107 15.250 1.00 49.38 88 THR A CA 1
ATOM 732 C C . THR A 1 88 ? -36.104 -15.086 14.304 1.00 49.38 88 THR A C 1
ATOM 734 O O . THR A 1 88 ? -36.070 -13.899 14.619 1.00 49.38 88 THR A O 1
ATOM 737 N N . ASP A 1 89 ? -35.633 -15.529 13.140 1.00 43.59 89 ASP A N 1
ATOM 738 C CA . ASP A 1 89 ? -35.079 -14.667 12.079 1.00 43.59 89 ASP A CA 1
ATOM 739 C C . ASP A 1 89 ? -36.056 -14.555 10.889 1.00 43.59 89 ASP A C 1
ATOM 741 O O . ASP A 1 89 ? -35.674 -14.519 9.723 1.00 43.59 89 ASP A O 1
ATOM 745 N N . SER A 1 90 ? -37.365 -14.566 11.168 1.00 43.97 90 SER A N 1
ATOM 746 C CA . SER A 1 90 ? -38.414 -14.561 10.135 1.00 43.97 90 SER A CA 1
ATOM 747 C C . SER A 1 90 ? -39.102 -13.209 9.924 1.00 43.97 90 SER A C 1
ATOM 749 O O . SER A 1 90 ? -39.934 -13.106 9.029 1.00 43.97 90 SER A O 1
ATOM 751 N N . THR A 1 91 ? -38.777 -12.161 10.689 1.00 44.56 91 THR A N 1
ATOM 752 C CA . THR A 1 91 ? -39.544 -10.895 10.634 1.00 44.56 91 THR A CA 1
ATOM 753 C C . THR A 1 91 ? -38.870 -9.787 9.811 1.00 44.56 91 THR A C 1
ATOM 755 O O . THR A 1 91 ? -39.519 -8.803 9.476 1.00 44.56 91 THR A O 1
ATOM 758 N N . ILE A 1 92 ? -37.604 -9.931 9.400 1.00 48.81 92 ILE A N 1
ATOM 759 C CA . ILE A 1 92 ? -36.877 -8.842 8.708 1.00 48.81 92 ILE A CA 1
ATOM 760 C C . ILE A 1 92 ? -36.968 -8.925 7.169 1.00 48.81 92 ILE A C 1
ATOM 762 O O . ILE A 1 92 ? -36.835 -7.911 6.488 1.00 48.81 92 ILE A O 1
ATOM 766 N N . ASN A 1 93 ? -37.331 -10.077 6.595 1.00 42.75 93 ASN A N 1
ATOM 767 C CA . ASN A 1 93 ? -37.426 -10.228 5.133 1.00 42.75 93 ASN A CA 1
ATOM 768 C C . ASN A 1 93 ? -38.792 -9.856 4.522 1.00 42.75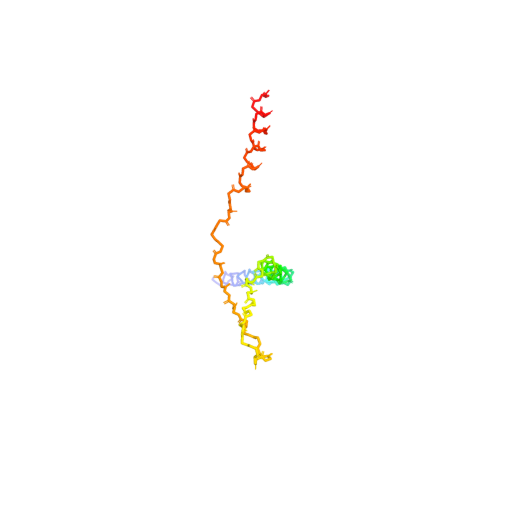 93 ASN A C 1
ATOM 770 O O . ASN A 1 93 ? -38.926 -9.864 3.299 1.00 42.75 93 ASN A O 1
ATOM 774 N N . GLN A 1 94 ? -39.805 -9.496 5.321 1.00 45.84 94 GLN A N 1
ATOM 775 C CA . GLN A 1 94 ? -41.137 -9.170 4.784 1.00 45.84 94 GLN A CA 1
ATOM 776 C C . GLN A 1 94 ? -41.329 -7.693 4.408 1.00 45.84 94 GLN A C 1
ATOM 778 O O . GLN A 1 94 ? -42.137 -7.391 3.532 1.00 45.84 94 GLN A O 1
ATOM 783 N N . THR A 1 95 ? -40.539 -6.770 4.961 1.00 46.62 95 THR A N 1
ATOM 784 C CA . THR A 1 95 ? -40.706 -5.330 4.680 1.00 46.62 95 THR A CA 1
ATOM 785 C C . THR A 1 95 ? -39.939 -4.868 3.433 1.00 46.62 95 THR A C 1
ATOM 787 O O . THR A 1 95 ? -40.266 -3.839 2.847 1.00 46.62 95 THR A O 1
ATOM 790 N N . GLN A 1 96 ? -38.951 -5.638 2.957 1.00 47.66 96 GLN A N 1
ATOM 791 C CA . GLN A 1 96 ? -38.154 -5.272 1.775 1.00 47.66 96 GLN A CA 1
ATOM 792 C C . GLN A 1 96 ? -38.762 -5.743 0.439 1.00 47.66 96 GLN A C 1
ATOM 794 O O . GLN A 1 96 ? -38.434 -5.191 -0.613 1.00 47.66 96 GLN A O 1
ATOM 799 N N . ALA A 1 97 ? -39.689 -6.708 0.463 1.00 46.31 97 ALA A N 1
ATOM 800 C CA . ALA A 1 97 ? -40.385 -7.186 -0.735 1.00 46.31 97 ALA A CA 1
ATOM 801 C C . ALA A 1 97 ? -41.555 -6.274 -1.157 1.00 46.31 97 ALA A C 1
ATOM 803 O O . ALA A 1 97 ? -41.830 -6.131 -2.349 1.00 46.31 97 ALA A O 1
ATOM 804 N N . GLN A 1 98 ? -42.211 -5.590 -0.213 1.00 47.69 98 GLN A N 1
ATOM 805 C CA . GLN A 1 98 ? -43.318 -4.681 -0.537 1.00 47.69 98 GLN A CA 1
ATOM 806 C C . GLN A 1 98 ? -42.840 -3.366 -1.172 1.00 47.69 98 GLN A C 1
ATOM 808 O O . GLN A 1 98 ? -43.490 -2.858 -2.087 1.00 47.69 98 GLN A O 1
ATOM 813 N N . SER A 1 99 ? -41.661 -2.870 -0.784 1.00 49.44 99 SER A N 1
ATOM 814 C CA . SER A 1 99 ? -41.088 -1.638 -1.344 1.00 49.44 99 SER A CA 1
ATOM 815 C C . SER A 1 99 ? -40.577 -1.791 -2.782 1.00 49.44 99 SER A C 1
ATOM 817 O O . SER A 1 99 ? -40.529 -0.803 -3.509 1.00 49.44 99 SER A O 1
ATOM 819 N N . ARG A 1 100 ? -40.236 -3.010 -3.229 1.00 49.28 100 ARG A N 1
ATOM 820 C CA . ARG A 1 100 ? -39.829 -3.267 -4.625 1.00 49.28 100 ARG A CA 1
ATOM 821 C C . ARG A 1 100 ? -41.018 -3.382 -5.588 1.00 49.28 100 ARG A C 1
ATOM 823 O O . ARG A 1 100 ? -40.946 -2.825 -6.679 1.00 49.28 100 ARG A O 1
ATOM 830 N N . SER A 1 101 ? -42.147 -3.971 -5.172 1.00 49.94 101 SER A N 1
ATOM 831 C CA . SER A 1 101 ? -43.339 -4.069 -6.047 1.00 49.94 101 SER A CA 1
ATOM 832 C C . SER A 1 101 ? -44.022 -2.716 -6.327 1.00 49.94 101 SER A C 1
ATOM 834 O O . SER A 1 101 ? -44.643 -2.518 -7.373 1.00 49.94 101 SER A O 1
ATOM 836 N N . SER A 1 102 ? -43.864 -1.745 -5.420 1.00 46.81 102 SER A N 1
ATOM 837 C CA . SER A 1 102 ? -44.457 -0.405 -5.558 1.00 46.81 102 SER A CA 1
ATOM 838 C C . SER A 1 102 ? -43.662 0.521 -6.498 1.00 46.81 102 SER A C 1
ATOM 840 O O . SER A 1 102 ? -44.174 1.548 -6.941 1.00 46.81 102 SER A O 1
ATOM 842 N N . ILE A 1 103 ? -42.415 0.162 -6.831 1.00 54.97 103 ILE A N 1
ATOM 843 C CA . ILE A 1 103 ? -41.569 0.922 -7.767 1.00 54.97 103 ILE A CA 1
ATOM 844 C C . ILE A 1 103 ? -41.711 0.373 -9.196 1.00 54.97 103 ILE A C 1
ATOM 846 O O . ILE A 1 103 ? -41.818 1.158 -10.136 1.00 54.97 103 ILE A O 1
ATOM 850 N N . GLU A 1 104 ? -41.813 -0.948 -9.376 1.00 51.06 104 GLU A N 1
ATOM 851 C CA . GLU A 1 104 ? -41.962 -1.552 -10.714 1.00 51.06 104 GLU A CA 1
ATOM 852 C C . GLU A 1 104 ? -43.326 -1.268 -11.367 1.00 51.06 104 GLU A C 1
ATOM 854 O O . GLU A 1 104 ? -43.413 -1.123 -12.585 1.00 51.06 104 GLU A O 1
ATOM 859 N N . SER A 1 105 ? -44.385 -1.065 -10.578 1.00 52.66 105 SER A N 1
ATOM 860 C CA . SER A 1 105 ? -45.711 -0.692 -11.101 1.00 52.66 105 SER A CA 1
ATOM 861 C C . SER A 1 105 ? -45.810 0.757 -11.602 1.00 52.66 105 SER A C 1
ATOM 863 O O . SER A 1 105 ? -46.732 1.074 -12.350 1.00 52.66 105 SER A O 1
ATOM 865 N N . LYS A 1 106 ? -44.858 1.638 -11.255 1.00 53.16 106 LYS A N 1
ATOM 866 C CA . LYS A 1 106 ? -44.813 3.032 -11.746 1.00 53.16 106 LYS A CA 1
ATOM 867 C C . LYS A 1 106 ? -43.951 3.232 -12.996 1.00 53.16 106 LYS A C 1
ATOM 869 O O . LYS A 1 106 ? -44.081 4.266 -13.639 1.00 53.16 106 LYS A O 1
ATOM 874 N N . LEU A 1 107 ? -43.103 2.264 -13.348 1.00 52.53 107 LEU A N 1
ATOM 875 C CA . LEU A 1 107 ? -42.219 2.327 -14.523 1.00 52.53 107 LEU A CA 1
ATOM 876 C C . LEU A 1 107 ? -42.733 1.521 -15.726 1.00 52.53 107 LEU A C 1
ATOM 878 O O . LEU A 1 107 ? -42.222 1.695 -16.823 1.00 52.53 107 LEU A O 1
ATOM 882 N N . SER A 1 108 ? -43.766 0.691 -15.551 1.00 50.03 108 SER A N 1
ATOM 883 C CA . SER A 1 108 ? -44.426 -0.052 -16.641 1.00 50.03 108 SER A CA 1
ATOM 884 C C . SER A 1 108 ? -45.596 0.713 -17.296 1.00 50.03 108 SER A C 1
ATOM 886 O O . SER A 1 108 ? -46.356 0.122 -18.063 1.00 50.03 108 SER A O 1
ATOM 888 N N . GLY A 1 109 ? -45.792 1.994 -16.959 1.00 54.00 109 GLY A N 1
ATOM 889 C CA . GLY A 1 109 ? -46.945 2.806 -17.379 1.00 54.00 109 GLY A CA 1
ATOM 890 C C . GLY A 1 109 ? -46.607 4.094 -18.140 1.00 54.00 109 GLY A C 1
ATOM 891 O O . GLY A 1 109 ? -47.461 4.977 -18.210 1.00 54.00 109 GLY A O 1
ATOM 892 N N . ILE A 1 110 ? -45.387 4.216 -18.670 1.00 50.16 110 ILE A N 1
ATOM 893 C CA . ILE A 1 110 ? -44.962 5.229 -19.655 1.00 50.16 110 ILE A CA 1
ATOM 894 C C . ILE A 1 110 ? -44.358 4.466 -20.832 1.00 50.16 110 ILE A C 1
ATOM 896 O O . ILE A 1 110 ? -44.648 4.849 -21.985 1.00 50.16 110 ILE A O 1
#

Solvent-accessible surface area (backbone atoms only — not comparable to full-atom values): 6828 Å² total; per-residue (Å²): 119,66,68,63,52,54,50,52,54,50,53,53,52,53,51,49,52,52,50,53,50,54,50,52,50,52,53,51,52,50,52,55,51,48,64,64,45,52,61,53,56,52,48,56,51,50,50,56,52,50,52,50,53,49,53,46,65,78,52,54,75,55,68,46,75,54,83,70,92,56,98,82,60,96,72,80,58,73,48,77,47,89,76,80,84,77,82,80,91,75,74,75,71,64,66,63,58,58,62,52,60,66,52,57,67,68,69,76,74,122

Radius of gyration: 33.99 Å; Cα contacts (8 Å, |Δi|>4): 29; chains: 1; bounding box: 77×29×95 Å

Mean predicted aligned error: 18.65 Å